Protein AF-A0A3M9YQU5-F1 (afdb_monomer)

Radius of gyration: 15.09 Å; Cα contacts (8 Å, |Δi|>4): 179; chains: 1; bounding box: 39×17×42 Å

Foldseek 3Di:
DKWKKKFKAQWFDFPPWTDGQQQKWKDFDDDVDPDDPWDTTGDRRGMDTTDDDDPPDDDDTDIDMDGNPPDDTDDGDGDMDIDIDIDDD

pLDDT: mean 91.79, std 8.01, range [58.72, 98.06]

Mean predicted aligned error: 4.1 Å

Sequence (89 aa):
MATLTVTSPANLTSGGDSIPFSQISWVMSGNGDTVFQFPDGTFVGGTQTLATFPANTWKEQCMTFSYANSVVPAAGTYTGRATYTLSLP

Secondary structure (DSSP, 8-state):
-EEEEEE--SEEEETTEEEEGGGEEEE---TT-----S--EE--SSEEEEEEE-TT-------EEEE---S-PPSS--B---EEEEE--

Structure (mmCIF, N/CA/C/O backbone):
data_AF-A0A3M9YQU5-F1
#
_entry.id   AF-A0A3M9YQU5-F1
#
loop_
_atom_site.group_PDB
_atom_site.id
_atom_site.type_symbol
_atom_site.label_atom_id
_atom_site.label_alt_id
_atom_site.label_comp_id
_atom_site.label_asym_id
_atom_site.label_entity_id
_atom_site.label_seq_id
_atom_site.pdbx_PDB_ins_code
_atom_site.Cartn_x
_atom_site.Cartn_y
_atom_site.Cartn_z
_atom_site.occupancy
_atom_site.B_iso_or_equiv
_atom_site.auth_seq_id
_atom_site.auth_comp_id
_atom_site.auth_asym_id
_atom_site.auth_atom_id
_atom_site.pdbx_PDB_model_num
ATOM 1 N N . MET A 1 1 ? 19.093 1.137 -10.845 1.00 90.38 1 MET A N 1
ATOM 2 C CA . MET A 1 1 ? 17.716 0.593 -10.802 1.00 90.38 1 MET A CA 1
ATOM 3 C C . MET A 1 1 ? 16.971 1.389 -9.755 1.00 90.38 1 MET A C 1
ATOM 5 O O . MET A 1 1 ? 17.552 1.580 -8.700 1.00 90.38 1 MET A O 1
ATOM 9 N N . ALA A 1 2 ? 15.767 1.880 -10.035 1.00 95.06 2 ALA A N 1
ATOM 10 C CA . ALA A 1 2 ? 14.951 2.534 -9.012 1.00 95.06 2 ALA A CA 1
ATOM 11 C C . ALA A 1 2 ? 14.009 1.516 -8.352 1.00 95.06 2 ALA A C 1
ATOM 13 O O . ALA A 1 2 ? 13.622 0.532 -8.990 1.00 95.06 2 ALA A O 1
ATOM 14 N N . THR A 1 3 ? 13.628 1.762 -7.102 1.00 96.12 3 THR A N 1
ATOM 15 C CA . THR A 1 3 ? 12.704 0.911 -6.343 1.00 96.12 3 THR A CA 1
ATOM 16 C C . THR A 1 3 ? 11.504 1.735 -5.906 1.00 96.12 3 THR A C 1
ATOM 18 O O . THR A 1 3 ? 11.669 2.788 -5.294 1.00 96.12 3 THR A O 1
ATOM 21 N N . LEU A 1 4 ? 10.300 1.255 -6.223 1.00 96.00 4 LEU A N 1
ATOM 22 C CA . LEU A 1 4 ? 9.051 1.813 -5.721 1.00 96.00 4 LEU A CA 1
ATOM 23 C C . LEU A 1 4 ? 8.640 1.055 -4.464 1.00 96.00 4 LEU A C 1
ATOM 25 O O . LEU A 1 4 ? 8.381 -0.152 -4.511 1.00 96.00 4 LEU A O 1
ATOM 29 N N . THR A 1 5 ? 8.540 1.775 -3.357 1.00 97.00 5 THR A N 1
ATOM 30 C CA . THR A 1 5 ? 7.986 1.273 -2.103 1.00 97.00 5 THR A CA 1
ATOM 31 C C . THR A 1 5 ? 6.692 1.995 -1.769 1.00 97.00 5 THR A C 1
ATOM 33 O O . THR A 1 5 ? 6.446 3.114 -2.224 1.00 97.00 5 THR A O 1
ATOM 36 N N . VAL A 1 6 ? 5.859 1.347 -0.963 1.00 97.44 6 VAL A N 1
ATOM 37 C CA . VAL A 1 6 ? 4.722 1.980 -0.308 1.00 97.44 6 VAL A CA 1
ATOM 38 C C . VAL A 1 6 ? 4.822 1.773 1.193 1.00 97.44 6 VAL A C 1
ATOM 40 O O . VAL A 1 6 ? 5.050 0.658 1.660 1.00 97.44 6 VAL A O 1
ATOM 43 N N . THR A 1 7 ? 4.664 2.855 1.947 1.00 98.06 7 THR A N 1
ATOM 44 C CA . THR A 1 7 ? 4.633 2.844 3.409 1.00 98.06 7 THR A CA 1
ATOM 45 C C . THR A 1 7 ? 3.238 3.209 3.885 1.00 98.06 7 THR A C 1
ATOM 47 O O . THR A 1 7 ? 2.706 4.255 3.514 1.00 98.06 7 THR A O 1
ATOM 50 N N . SER A 1 8 ? 2.65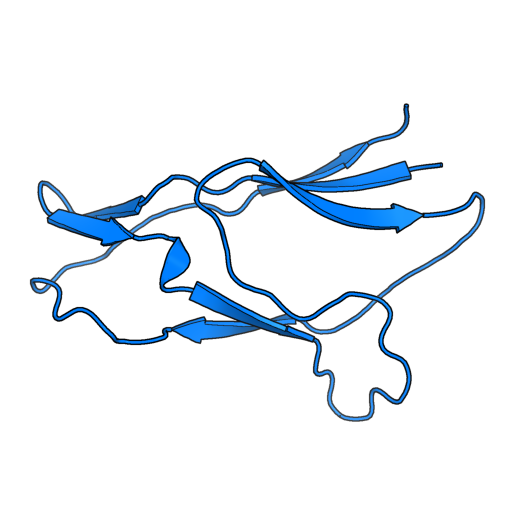0 2.350 4.712 1.00 97.81 8 SER A N 1
ATOM 51 C CA . SER A 1 8 ? 1.342 2.549 5.346 1.00 97.81 8 SER A CA 1
ATOM 52 C C . SER A 1 8 ? 1.463 2.442 6.871 1.00 97.81 8 SER A C 1
ATOM 54 O O . SER A 1 8 ? 2.366 1.758 7.360 1.00 97.81 8 SER A O 1
ATOM 56 N N . PRO A 1 9 ? 0.597 3.111 7.652 1.00 97.81 9 PRO A N 1
ATOM 57 C CA . PRO A 1 9 ? 0.509 2.864 9.087 1.00 97.81 9 PRO A CA 1
ATOM 58 C C . PRO A 1 9 ? -0.053 1.461 9.352 1.00 97.81 9 PRO A 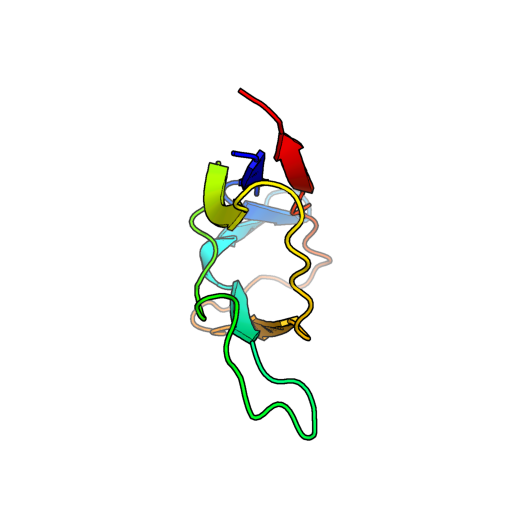C 1
ATOM 60 O O . PRO A 1 9 ? -0.728 0.888 8.502 1.00 97.81 9 PRO A O 1
ATOM 63 N N . ALA A 1 10 ? 0.162 0.930 10.558 1.00 97.00 10 ALA A N 1
ATOM 64 C CA . ALA A 1 10 ? -0.410 -0.361 10.956 1.00 97.00 10 ALA A CA 1
ATOM 65 C C . ALA A 1 10 ? -1.949 -0.364 10.911 1.00 97.00 10 ALA A C 1
ATOM 67 O O . ALA A 1 10 ? -2.567 -1.362 10.541 1.00 97.00 10 ALA A O 1
ATOM 68 N N . ASN A 1 11 ? -2.566 0.771 11.252 1.00 96.94 11 ASN A N 1
ATOM 69 C CA . ASN A 1 11 ? -4.012 0.91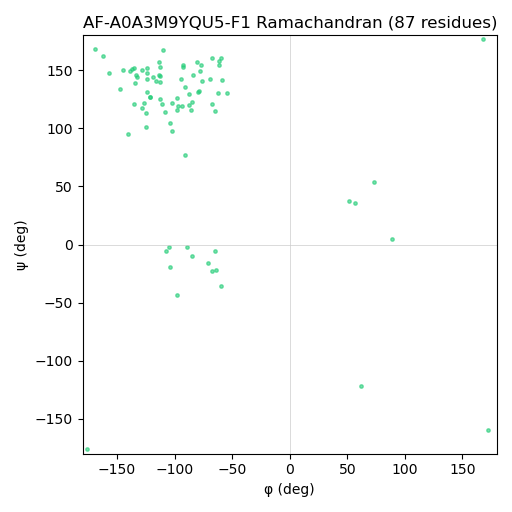9 11.342 1.00 96.94 11 ASN A CA 1
ATOM 70 C C . ASN A 1 11 ? -4.478 2.240 10.722 1.00 96.94 11 ASN A C 1
ATOM 72 O O . ASN A 1 11 ? -3.767 3.245 10.773 1.00 96.94 11 ASN A O 1
ATOM 76 N N . LEU A 1 12 ? -5.703 2.241 10.202 1.00 96.38 12 LEU A N 1
ATOM 77 C CA . LEU A 1 12 ? -6.520 3.443 10.094 1.00 96.38 12 LEU A CA 1
ATOM 78 C C . LEU A 1 12 ? -7.082 3.772 11.483 1.00 96.38 12 LEU A C 1
ATOM 80 O O . LEU A 1 12 ? -7.487 2.858 12.204 1.00 96.38 12 LEU A O 1
ATOM 84 N N . THR A 1 13 ? -7.148 5.048 11.856 1.00 97.25 13 THR A N 1
ATOM 85 C CA . THR A 1 13 ? -7.578 5.465 13.202 1.00 97.25 13 THR A CA 1
ATOM 86 C C . THR A 1 13 ? -8.747 6.444 13.169 1.00 97.25 13 THR A C 1
ATOM 88 O O . THR A 1 13 ? -8.824 7.311 12.295 1.00 97.25 13 THR A O 1
ATOM 91 N N . SER A 1 14 ? -9.656 6.300 14.136 1.00 97.31 14 SER A N 1
ATOM 92 C CA . SER A 1 14 ? -10.790 7.194 14.390 1.00 97.31 14 SER A CA 1
ATOM 93 C C . SER A 1 14 ? -10.952 7.361 15.903 1.00 97.31 14 SER A C 1
ATOM 95 O O . SER A 1 14 ? -11.568 6.530 16.563 1.00 97.31 14 SER A O 1
ATOM 97 N N . GLY A 1 15 ? -10.372 8.415 16.486 1.00 94.56 15 GLY A N 1
ATOM 98 C CA . GLY A 1 15 ? -10.352 8.570 17.945 1.00 94.56 15 GLY A CA 1
ATOM 99 C C . GLY A 1 15 ? -9.595 7.420 18.623 1.00 94.56 15 GLY A C 1
ATOM 100 O O . GLY A 1 15 ? -8.418 7.213 18.334 1.00 94.56 15 GLY A O 1
ATOM 101 N N . GLY A 1 16 ? -10.262 6.692 19.525 1.00 94.69 16 GLY A N 1
ATOM 102 C CA . GLY A 1 16 ? -9.710 5.501 20.186 1.00 94.69 16 GLY A CA 1
ATOM 103 C C . GLY A 1 16 ? -9.870 4.199 19.391 1.00 94.69 16 GLY A C 1
ATOM 104 O O . GLY A 1 16 ? -9.272 3.191 19.762 1.00 94.69 16 GLY A O 1
ATOM 105 N N . ASP A 1 17 ? -10.646 4.217 18.306 1.00 96.31 17 ASP A N 1
ATOM 106 C CA . ASP A 1 17 ? -10.945 3.041 17.494 1.00 96.31 17 ASP A CA 1
ATOM 107 C C . ASP A 1 17 ? -9.962 2.891 16.327 1.00 96.31 17 ASP A C 1
ATOM 109 O O . ASP A 1 17 ? -9.382 3.863 15.822 1.00 96.31 17 ASP A O 1
ATOM 113 N N . SER A 1 18 ? -9.787 1.652 15.862 1.00 95.94 18 SER A N 1
ATOM 114 C CA . SER A 1 18 ? -8.862 1.345 14.772 1.00 95.94 18 SER A CA 1
ATOM 115 C C . SER A 1 18 ? -9.356 0.233 13.850 1.00 95.94 18 SER A C 1
ATOM 117 O O . SER A 1 18 ? -10.072 -0.676 14.266 1.00 95.94 18 SER A O 1
ATOM 119 N N . ILE A 1 19 ? -8.947 0.316 12.584 1.00 96.06 19 ILE A N 1
ATOM 120 C CA . ILE A 1 19 ? -9.119 -0.731 11.574 1.00 96.06 19 ILE A CA 1
ATOM 121 C C . ILE A 1 19 ? -7.721 -1.094 11.070 1.00 96.06 19 ILE A C 1
ATOM 123 O O . ILE A 1 19 ? -7.004 -0.187 10.637 1.00 96.06 19 ILE A O 1
ATOM 127 N N . PRO A 1 20 ? -7.314 -2.376 11.071 1.00 95.75 20 PRO A N 1
ATOM 128 C CA . PRO A 1 20 ? -6.039 -2.776 10.487 1.00 95.75 20 PRO A CA 1
ATOM 129 C C . PRO A 1 20 ? -5.927 -2.296 9.039 1.00 95.75 20 PRO A C 1
ATOM 131 O O . PRO A 1 20 ? -6.830 -2.530 8.235 1.00 95.75 20 PRO A O 1
ATOM 134 N N . PHE A 1 21 ? -4.818 -1.644 8.677 1.00 96.56 21 PHE A N 1
ATOM 135 C CA . PHE A 1 21 ? -4.630 -1.142 7.308 1.00 96.56 21 PHE A CA 1
ATOM 136 C C . PHE A 1 21 ? -4.575 -2.300 6.292 1.00 96.56 21 PHE A C 1
ATOM 138 O O . PHE A 1 21 ? -4.918 -2.129 5.125 1.00 96.56 21 PHE A O 1
ATOM 145 N N . SER A 1 22 ? -4.256 -3.511 6.765 1.00 95.62 22 SER A N 1
ATOM 146 C CA . SER A 1 22 ? -4.342 -4.772 6.019 1.00 95.62 22 SER A CA 1
ATOM 147 C C . SER A 1 22 ? -5.755 -5.197 5.609 1.00 95.62 22 SER A C 1
ATOM 149 O O . SER A 1 22 ? -5.903 -6.161 4.864 1.00 95.62 22 SER A O 1
ATOM 151 N N . GLN A 1 23 ? -6.800 -4.479 6.033 1.00 96.06 23 GLN A N 1
ATOM 152 C CA . GLN A 1 23 ? -8.139 -4.623 5.459 1.00 96.06 23 GLN A CA 1
ATOM 153 C C . GLN A 1 23 ? -8.231 -4.057 4.037 1.00 96.06 23 GLN A C 1
ATOM 155 O O . GLN A 1 23 ? -9.207 -4.356 3.358 1.00 96.06 23 GLN A O 1
ATOM 160 N N . ILE A 1 24 ? -7.270 -3.243 3.589 1.00 96.75 24 ILE A N 1
ATOM 161 C CA . ILE A 1 24 ? -7.256 -2.677 2.238 1.00 96.75 24 ILE A CA 1
ATOM 162 C C . ILE A 1 24 ? -6.357 -3.536 1.343 1.00 96.75 24 ILE A C 1
ATOM 164 O O . ILE A 1 24 ? -5.149 -3.656 1.569 1.00 96.75 24 ILE A O 1
ATOM 168 N N . SER A 1 25 ? -6.952 -4.094 0.296 1.00 95.94 25 SER A N 1
ATOM 169 C CA . SER A 1 25 ? -6.259 -4.734 -0.819 1.00 95.94 25 SER A CA 1
ATOM 170 C C . SER A 1 25 ? -6.393 -3.903 -2.088 1.00 95.94 25 SER A C 1
ATOM 172 O O . SER A 1 25 ? -7.190 -2.963 -2.158 1.00 95.94 25 SER A O 1
ATOM 174 N N . TRP A 1 26 ? -5.597 -4.239 -3.094 1.00 94.25 26 TRP A N 1
ATOM 175 C CA . TRP A 1 26 ? -5.728 -3.695 -4.429 1.00 94.25 26 TRP A CA 1
ATOM 176 C C . TRP A 1 26 ? -5.622 -4.776 -5.490 1.00 94.25 26 TRP A C 1
ATOM 178 O O .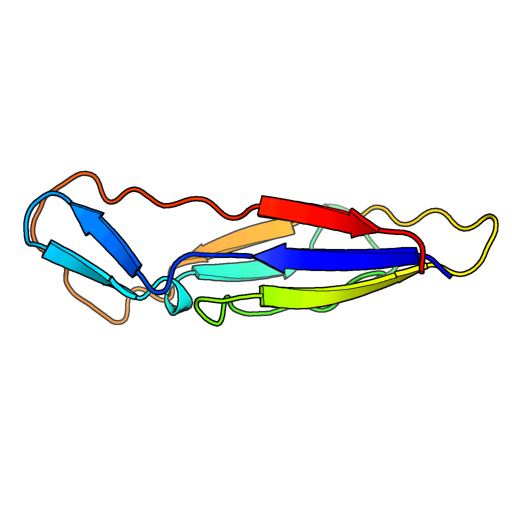 TRP A 1 26 ? -4.910 -5.771 -5.336 1.00 94.25 26 TRP A O 1
ATOM 188 N N . VAL A 1 27 ? -6.287 -4.502 -6.602 1.00 92.00 27 VAL A N 1
ATOM 189 C CA . VAL A 1 27 ? -6.051 -5.171 -7.874 1.00 92.00 27 VAL A CA 1
ATOM 190 C C . VAL A 1 27 ? -5.546 -4.150 -8.877 1.00 92.00 27 VAL A C 1
ATOM 192 O O . VAL A 1 27 ? -5.990 -2.996 -8.906 1.00 92.00 27 VAL A O 1
ATOM 195 N N . MET A 1 28 ? -4.592 -4.565 -9.690 1.00 89.38 28 MET A N 1
ATOM 196 C CA . MET A 1 28 ? -4.005 -3.747 -10.727 1.00 89.38 28 MET A CA 1
ATOM 197 C C . MET A 1 28 ? -4.796 -3.957 -12.024 1.00 89.38 28 MET A C 1
ATOM 199 O O . MET A 1 28 ? -4.389 -4.693 -12.915 1.00 89.38 28 MET A O 1
ATOM 203 N N . SER A 1 29 ? -5.977 -3.347 -12.119 1.00 75.88 29 SER A N 1
ATOM 204 C CA . SER A 1 29 ? -6.874 -3.491 -13.271 1.00 75.88 29 SER A CA 1
ATOM 205 C C . SER A 1 29 ? -7.243 -2.131 -13.862 1.00 75.88 29 SER A C 1
ATOM 207 O O . SER A 1 29 ? -8.123 -1.440 -13.342 1.00 75.88 29 SER A O 1
ATOM 209 N N . GLY A 1 30 ? -6.598 -1.747 -14.962 1.00 66.38 30 GLY A N 1
ATOM 210 C CA . GLY A 1 30 ? -7.100 -0.715 -15.867 1.00 66.38 30 GLY A CA 1
ATOM 211 C C . GLY A 1 30 ? -8.093 -1.302 -16.870 1.00 66.38 30 GLY A C 1
ATOM 212 O O . GLY A 1 30 ? -7.964 -2.449 -17.300 1.00 66.38 30 GLY A O 1
ATOM 213 N N . ASN A 1 31 ? -9.109 -0.532 -17.263 1.00 58.72 31 ASN A N 1
ATOM 214 C CA . ASN A 1 31 ? -10.004 -0.958 -18.339 1.00 58.72 31 ASN A CA 1
ATOM 215 C C . ASN A 1 31 ? -9.212 -1.039 -19.658 1.00 58.72 31 ASN A C 1
ATOM 217 O O . ASN A 1 31 ? -8.747 -0.015 -20.152 1.00 58.72 31 ASN A O 1
ATOM 221 N N . GLY A 1 32 ? -9.065 -2.244 -20.217 1.00 64.62 32 GLY A N 1
ATOM 222 C CA . GLY A 1 32 ? -8.263 -2.487 -21.422 1.00 64.62 32 GLY A CA 1
ATOM 223 C C . GLY A 1 32 ? -6.782 -2.801 -21.170 1.00 64.62 32 GLY A C 1
ATOM 224 O O . GLY A 1 32 ? -6.043 -2.964 -22.142 1.00 64.62 32 GLY A O 1
ATOM 225 N N . ASP A 1 33 ? -6.347 -2.933 -19.909 1.00 68.81 33 ASP A N 1
ATOM 226 C CA . ASP A 1 33 ? -4.984 -3.378 -19.603 1.00 68.81 33 ASP A CA 1
ATOM 227 C C . ASP A 1 33 ? -4.791 -4.844 -20.008 1.00 68.81 33 ASP A C 1
ATOM 229 O O . ASP A 1 33 ? -5.470 -5.751 -19.530 1.00 68.81 33 ASP A O 1
ATOM 233 N N . THR A 1 34 ? -3.825 -5.079 -20.894 1.00 70.12 34 THR A N 1
ATOM 234 C CA . THR A 1 34 ? -3.411 -6.424 -21.337 1.00 70.12 34 THR A CA 1
ATOM 235 C C . THR A 1 34 ? -2.05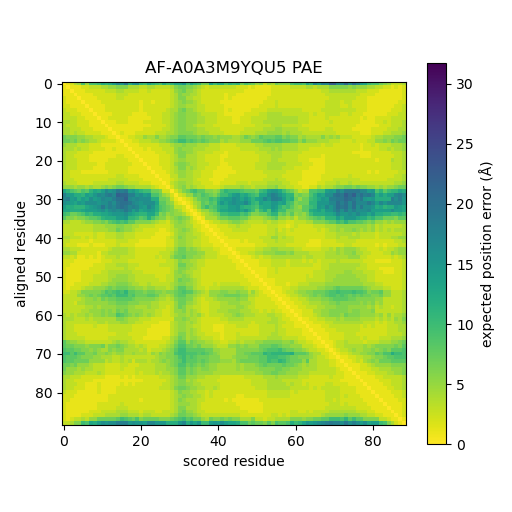2 -6.832 -20.769 1.00 70.12 34 THR A C 1
ATOM 237 O O . THR A 1 34 ? -1.620 -7.970 -20.947 1.00 70.12 34 THR A O 1
ATOM 240 N N . VAL A 1 35 ? -1.376 -5.915 -20.067 1.00 72.50 35 VAL A N 1
ATOM 241 C CA . VAL A 1 35 ? -0.039 -6.109 -19.505 1.00 72.50 35 VAL A CA 1
ATOM 242 C C . VAL A 1 35 ? -0.051 -5.731 -18.029 1.00 72.50 35 VAL A C 1
ATOM 244 O O . VAL A 1 35 ? -0.253 -4.574 -17.681 1.00 72.50 35 VAL A O 1
ATOM 247 N N . PHE A 1 36 ? 0.225 -6.705 -17.162 1.00 78.94 36 PHE A N 1
ATOM 248 C CA . PHE A 1 36 ? 0.427 -6.472 -15.733 1.00 78.94 36 PHE A CA 1
ATOM 249 C C . PHE A 1 36 ? 1.883 -6.086 -15.464 1.00 78.94 36 PHE A C 1
ATOM 251 O O . PHE A 1 36 ? 2.803 -6.874 -15.686 1.00 78.94 36 PHE A O 1
ATOM 258 N N . GLN A 1 37 ? 2.094 -4.864 -14.988 1.00 86.81 37 GLN A N 1
ATOM 259 C CA . GLN A 1 37 ? 3.413 -4.297 -14.694 1.00 86.81 37 GLN A CA 1
ATOM 260 C C . GLN A 1 37 ? 3.725 -4.258 -13.191 1.00 86.81 37 GLN A C 1
ATOM 262 O O . GLN A 1 37 ? 4.902 -4.186 -12.807 1.00 86.81 37 GLN A O 1
ATOM 267 N N . PHE A 1 38 ? 2.684 -4.348 -12.361 1.00 90.44 38 PHE A N 1
ATOM 268 C CA . PHE A 1 38 ? 2.727 -4.451 -10.908 1.00 90.44 38 PHE A CA 1
ATOM 269 C C . PHE A 1 38 ? 1.880 -5.638 -10.427 1.00 90.44 38 PHE A C 1
ATOM 271 O O . PHE A 1 38 ? 0.891 -5.986 -11.076 1.00 90.44 38 PHE A O 1
ATOM 278 N N . PRO A 1 39 ? 2.242 -6.260 -9.294 1.00 90.75 39 PRO A N 1
ATOM 279 C CA . PRO A 1 39 ? 1.432 -7.312 -8.699 1.00 90.75 39 PRO A CA 1
ATOM 280 C C . PRO A 1 39 ? 0.225 -6.743 -7.938 1.00 90.75 39 PRO A C 1
ATOM 282 O O . PRO A 1 39 ? 0.295 -5.673 -7.319 1.00 90.75 39 PRO A O 1
ATOM 285 N N . ASP A 1 40 ? -0.859 -7.515 -7.921 1.00 93.00 40 ASP A N 1
ATOM 286 C CA . ASP A 1 40 ? -1.948 -7.351 -6.956 1.00 93.00 40 ASP A CA 1
ATOM 287 C C . ASP A 1 40 ? -1.430 -7.561 -5.530 1.00 93.00 40 ASP A C 1
ATOM 289 O O . ASP A 1 40 ? -0.404 -8.218 -5.310 1.00 93.00 40 ASP A O 1
ATOM 293 N N . GLY A 1 41 ? -2.130 -7.019 -4.537 1.00 94.25 41 GLY A N 1
ATOM 294 C CA . GLY A 1 41 ? -1.656 -7.162 -3.170 1.00 94.25 41 GLY A CA 1
ATOM 295 C C . GLY A 1 41 ? -2.554 -6.590 -2.092 1.00 94.25 41 GLY A C 1
ATOM 296 O O . GLY A 1 41 ? -3.653 -6.098 -2.330 1.00 94.25 41 GLY A O 1
ATOM 297 N N . THR A 1 42 ? -2.034 -6.677 -0.874 1.00 96.69 42 THR A N 1
ATOM 298 C CA . THR A 1 42 ? -2.659 -6.179 0.348 1.00 96.69 42 THR A CA 1
ATOM 299 C C . THR A 1 42 ? -1.623 -5.388 1.129 1.00 96.69 42 THR A C 1
ATOM 301 O O . THR A 1 42 ? -0.431 -5.724 1.127 1.00 96.69 42 THR A O 1
ATOM 304 N N . PHE A 1 43 ? -2.058 -4.318 1.789 1.00 97.12 43 PHE A N 1
ATOM 305 C CA . PHE A 1 43 ? -1.160 -3.543 2.634 1.00 97.12 43 PHE A CA 1
ATOM 306 C C . PHE A 1 43 ? -0.763 -4.329 3.885 1.00 97.12 43 PHE A C 1
ATOM 308 O O . PHE A 1 43 ? -1.584 -5.020 4.483 1.00 97.12 43 PHE A O 1
ATOM 315 N N . VAL A 1 44 ? 0.492 -4.201 4.315 1.00 95.31 44 VAL A N 1
ATOM 316 C CA . VAL A 1 44 ? 1.015 -4.950 5.475 1.00 95.31 44 VAL A CA 1
ATOM 317 C C . VAL A 1 44 ? 1.182 -4.108 6.742 1.00 95.31 44 VAL A C 1
ATOM 319 O O . VAL A 1 44 ? 1.574 -4.645 7.773 1.00 95.31 44 VAL A O 1
ATOM 322 N N . GLY A 1 45 ? 0.888 -2.803 6.696 1.00 92.50 45 GLY A N 1
ATOM 323 C CA . GLY A 1 45 ? 1.060 -1.919 7.853 1.00 92.50 45 GLY A CA 1
ATOM 324 C C . GLY A 1 45 ? 2.527 -1.609 8.154 1.00 92.50 45 GLY A C 1
ATOM 325 O O . GLY A 1 45 ? 3.017 -1.829 9.259 1.00 92.50 45 GLY A O 1
ATOM 326 N N . GLY A 1 46 ? 3.236 -1.124 7.141 1.00 96.00 46 GLY A N 1
ATOM 327 C CA . GLY A 1 46 ? 4.655 -0.793 7.167 1.00 96.00 46 GLY A CA 1
ATOM 328 C C . GLY A 1 46 ? 5.134 -0.453 5.759 1.00 96.00 46 GLY A C 1
ATOM 329 O O . GLY A 1 46 ? 4.319 -0.134 4.889 1.00 96.00 46 GLY A O 1
ATOM 330 N N . THR A 1 47 ? 6.444 -0.529 5.524 1.00 97.19 47 THR A N 1
ATOM 331 C CA . THR A 1 47 ? 7.030 -0.367 4.185 1.00 97.19 47 THR A CA 1
ATOM 332 C C . THR A 1 47 ? 7.063 -1.701 3.447 1.00 97.19 47 THR A C 1
ATOM 334 O O . THR A 1 47 ? 7.599 -2.677 3.964 1.00 97.19 47 THR A O 1
ATOM 337 N N . GLN A 1 48 ? 6.556 -1.727 2.216 1.00 96.50 48 GLN A N 1
ATOM 338 C CA . GLN A 1 48 ? 6.652 -2.870 1.308 1.00 96.50 48 GLN A CA 1
ATOM 339 C C . GLN A 1 48 ? 7.077 -2.424 -0.094 1.00 96.50 48 GLN A C 1
ATOM 341 O O . GLN A 1 48 ? 6.726 -1.336 -0.552 1.00 96.50 48 GLN A O 1
ATOM 346 N N . THR A 1 49 ? 7.845 -3.266 -0.782 1.00 95.88 49 THR A N 1
ATOM 347 C CA . THR A 1 49 ? 8.259 -3.023 -2.170 1.00 95.88 49 THR A CA 1
ATOM 348 C C . THR A 1 49 ? 7.127 -3.391 -3.121 1.00 95.88 49 THR A C 1
ATOM 350 O O . THR A 1 49 ? 6.575 -4.483 -3.020 1.00 95.88 49 THR A O 1
ATOM 353 N N . LEU A 1 50 ? 6.809 -2.501 -4.061 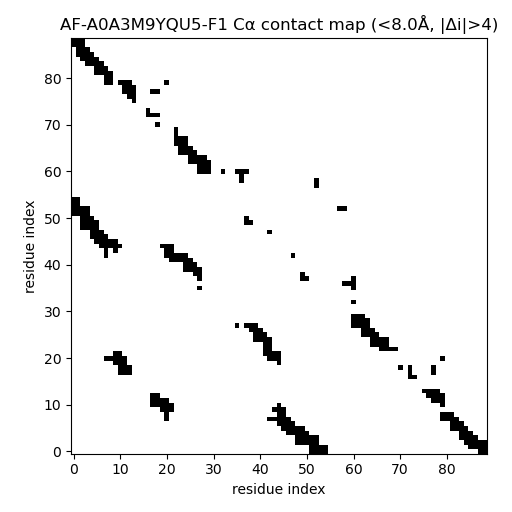1.00 93.94 50 LEU A N 1
ATOM 354 C CA . LEU A 1 50 ? 5.812 -2.746 -5.107 1.00 93.94 50 LEU A CA 1
ATOM 355 C C . LEU A 1 50 ? 6.450 -3.187 -6.421 1.00 93.94 50 LEU A C 1
ATOM 357 O O . LEU A 1 50 ? 5.954 -4.102 -7.071 1.00 93.94 50 LEU A O 1
ATOM 361 N N . ALA A 1 51 ? 7.543 -2.538 -6.825 1.00 94.00 51 ALA A N 1
ATOM 362 C CA . ALA A 1 51 ? 8.237 -2.865 -8.065 1.00 94.00 51 ALA A CA 1
ATOM 363 C C . ALA A 1 51 ? 9.658 -2.299 -8.104 1.00 94.00 51 ALA A C 1
ATOM 365 O O . ALA A 1 51 ? 9.999 -1.346 -7.402 1.00 94.00 51 ALA A O 1
ATOM 366 N N . THR A 1 52 ? 10.458 -2.847 -9.013 1.00 94.62 52 THR A N 1
ATOM 367 C CA . THR A 1 52 ? 11.735 -2.277 -9.445 1.00 94.62 52 THR A CA 1
ATOM 368 C C . THR A 1 52 ? 11.658 -1.820 -10.901 1.00 94.62 52 THR A C 1
ATOM 370 O O . THR A 1 52 ? 10.864 -2.329 -11.706 1.00 94.62 52 THR A O 1
ATOM 373 N N . PHE A 1 53 ? 12.487 -0.829 -11.219 1.00 94.31 53 PHE A N 1
ATOM 374 C CA . PHE A 1 53 ? 12.551 -0.157 -12.511 1.00 94.31 53 PHE A CA 1
ATOM 375 C C . PHE A 1 53 ? 13.988 -0.229 -13.044 1.00 94.31 53 PHE A C 1
ATOM 377 O O . PHE A 1 53 ? 14.906 0.370 -12.456 1.00 94.31 53 PHE A O 1
ATOM 384 N N . PRO A 1 54 ? 14.220 -0.965 -14.146 1.00 92.88 54 PRO A N 1
ATOM 385 C CA . PRO A 1 54 ? 15.455 -0.853 -14.911 1.00 92.88 54 PRO A CA 1
ATOM 386 C C . PRO A 1 54 ? 15.658 0.573 -15.446 1.00 92.88 54 PRO A C 1
ATOM 388 O O . PRO A 1 54 ? 14.719 1.368 -15.528 1.00 92.88 54 PRO A O 1
ATOM 391 N N . ALA A 1 55 ? 16.895 0.913 -15.813 1.00 90.50 55 ALA A N 1
ATOM 392 C CA . ALA A 1 55 ? 17.184 2.221 -16.399 1.00 90.50 55 ALA A CA 1
ATOM 393 C C . ALA A 1 55 ? 16.370 2.435 -17.689 1.00 90.50 55 ALA A C 1
ATOM 395 O O . ALA A 1 55 ? 16.215 1.503 -18.475 1.00 90.50 55 ALA A O 1
ATOM 396 N N . ASN A 1 56 ? 15.882 3.662 -17.900 1.00 88.75 56 ASN A N 1
ATOM 397 C CA . ASN A 1 56 ? 15.098 4.060 -19.077 1.00 88.75 56 ASN A CA 1
ATOM 398 C C . ASN A 1 56 ? 13.830 3.217 -19.315 1.00 88.75 56 ASN A C 1
ATOM 400 O O . ASN A 1 56 ? 13.465 2.957 -20.459 1.00 88.75 56 ASN A O 1
ATOM 404 N N . THR A 1 57 ? 13.156 2.788 -18.244 1.00 90.50 57 THR A N 1
ATOM 405 C CA . THR A 1 57 ? 11.870 2.080 -18.335 1.00 90.50 57 THR A CA 1
ATOM 406 C C . THR A 1 57 ? 10.732 2.900 -17.740 1.00 90.50 57 THR A C 1
ATOM 408 O O . THR A 1 57 ? 10.919 3.622 -16.761 1.00 90.50 57 THR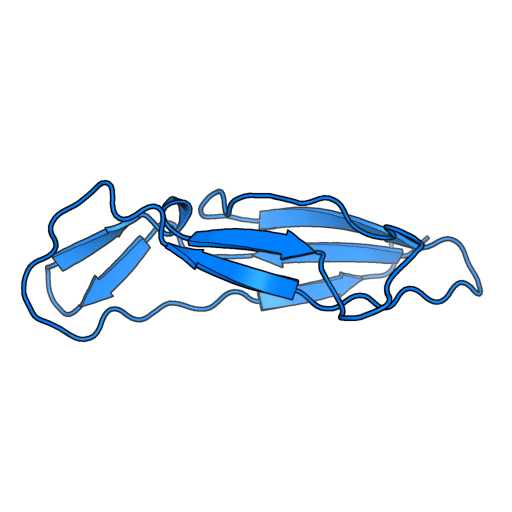 A O 1
ATOM 411 N N . TRP A 1 58 ? 9.548 2.766 -18.336 1.00 88.19 58 TRP A N 1
ATOM 412 C CA . TRP A 1 58 ? 8.289 3.320 -17.845 1.00 88.19 58 TRP A CA 1
ATOM 413 C C . TRP A 1 58 ? 7.363 2.179 -17.430 1.00 88.19 58 TRP A C 1
ATOM 415 O O . TRP A 1 58 ? 7.309 1.154 -18.115 1.00 88.19 58 TRP A O 1
ATOM 425 N N . LYS A 1 59 ? 6.644 2.362 -16.319 1.00 89.06 59 LYS A N 1
ATOM 426 C CA . LYS A 1 59 ? 5.531 1.500 -15.921 1.00 89.06 59 LYS A CA 1
ATOM 427 C C . LYS A 1 59 ? 4.356 2.359 -15.471 1.00 89.06 59 LYS A C 1
ATOM 429 O O . LYS A 1 59 ? 4.558 3.325 -14.740 1.00 89.06 59 LYS A O 1
ATOM 434 N N . GLU A 1 60 ? 3.157 1.969 -15.858 1.00 88.00 60 GLU A N 1
ATOM 435 C CA . GLU A 1 60 ? 1.887 2.601 -15.545 1.00 88.00 60 GLU A CA 1
ATOM 436 C C . GLU A 1 60 ? 0.813 1.521 -15.449 1.00 88.00 60 GLU A C 1
ATOM 438 O O . GLU A 1 60 ? 0.747 0.625 -16.286 1.00 88.00 60 GLU A O 1
ATOM 443 N N . GLN A 1 61 ? -0.009 1.594 -14.404 1.00 88.06 61 GLN A N 1
ATOM 444 C CA . GLN A 1 61 ? -1.141 0.694 -14.223 1.00 88.06 61 GLN A CA 1
ATOM 445 C C . GLN A 1 61 ? -2.177 1.351 -13.311 1.00 88.06 61 GLN A C 1
ATOM 447 O O . GLN A 1 61 ? -1.820 2.100 -12.395 1.00 88.06 61 GLN A O 1
ATOM 452 N N . CYS A 1 62 ? -3.461 1.068 -13.536 1.00 88.94 62 CYS A N 1
ATOM 453 C CA . CYS A 1 62 ? -4.513 1.519 -12.629 1.00 88.94 62 CYS A CA 1
ATOM 454 C C . CYS A 1 62 ? -4.582 0.618 -11.393 1.00 88.94 62 CYS A C 1
ATOM 456 O O . CYS A 1 62 ? -4.652 -0.604 -11.507 1.00 88.94 62 CYS A O 1
ATOM 458 N N . MET A 1 63 ? -4.626 1.234 -10.213 1.00 90.88 63 MET A N 1
ATOM 459 C CA . MET A 1 63 ? -4.724 0.541 -8.930 1.00 90.88 63 MET A CA 1
ATOM 460 C C . MET A 1 63 ? -6.125 0.747 -8.353 1.00 90.88 63 MET A C 1
ATOM 462 O O . MET A 1 63 ? -6.507 1.869 -8.021 1.00 90.88 63 MET A O 1
ATOM 466 N N . THR A 1 64 ? -6.896 -0.333 -8.245 1.00 91.94 64 THR A N 1
ATOM 467 C CA . THR A 1 64 ? -8.243 -0.310 -7.664 1.00 91.94 64 THR A CA 1
ATOM 468 C C . THR A 1 64 ? -8.185 -0.859 -6.252 1.00 91.94 64 THR A C 1
ATOM 470 O O . THR A 1 64 ? -7.772 -1.998 -6.062 1.00 91.94 64 THR A O 1
ATOM 473 N N . PHE A 1 65 ? -8.611 -0.066 -5.270 1.00 93.94 65 PHE A N 1
ATOM 474 C CA . PHE A 1 65 ? -8.600 -0.450 -3.859 1.00 93.94 65 PHE A CA 1
ATOM 475 C C . PHE A 1 65 ? -9.945 -1.028 -3.417 1.00 93.94 65 PHE A C 1
ATOM 477 O O . PHE A 1 65 ? -11.002 -0.521 -3.791 1.00 93.94 65 PHE A O 1
ATOM 484 N N . SER A 1 66 ? -9.902 -2.043 -2.558 1.00 95.06 66 SER A N 1
ATOM 485 C CA . SER A 1 66 ? -11.083 -2.649 -1.943 1.00 95.06 66 SER A CA 1
ATOM 486 C C . SER A 1 66 ? -10.846 -2.965 -0.473 1.00 95.06 66 SER A C 1
ATOM 488 O O . SER A 1 66 ? -9.732 -3.302 -0.075 1.00 95.06 66 SER A O 1
ATOM 490 N N . TYR A 1 67 ? -11.910 -2.906 0.325 1.00 95.12 67 TYR A N 1
ATOM 491 C CA . TYR A 1 67 ? -11.886 -3.376 1.706 1.00 95.12 67 TYR A CA 1
ATOM 492 C C . TYR A 1 67 ? -12.302 -4.848 1.790 1.00 95.12 67 TYR A C 1
ATOM 494 O O . TYR A 1 67 ? -13.316 -5.239 1.216 1.00 95.12 67 TYR A O 1
ATOM 502 N N . ALA A 1 68 ? -11.568 -5.642 2.570 1.00 93.06 68 ALA A N 1
ATOM 503 C CA . ALA A 1 68 ? -11.919 -7.025 2.890 1.00 93.06 68 ALA A CA 1
ATOM 504 C C . ALA A 1 68 ? -13.180 -7.130 3.768 1.00 93.06 68 ALA A C 1
ATOM 506 O O . ALA A 1 68 ? -13.837 -8.166 3.764 1.00 93.06 68 ALA A O 1
ATOM 507 N N . ASN A 1 69 ? -13.522 -6.067 4.513 1.00 89.12 69 ASN A N 1
ATOM 508 C CA . ASN A 1 69 ? -14.710 -5.984 5.374 1.00 89.12 69 ASN A CA 1
ATOM 509 C C . ASN A 1 69 ? -14.856 -7.173 6.343 1.00 89.12 69 ASN A C 1
ATOM 511 O O . ASN A 1 69 ? -15.958 -7.645 6.610 1.00 89.12 69 ASN A O 1
ATOM 515 N N . SER A 1 70 ? -13.734 -7.657 6.881 1.00 90.25 70 SER A N 1
ATOM 516 C CA . SER A 1 70 ? -13.713 -8.788 7.827 1.00 90.25 70 SER A CA 1
ATOM 517 C C . SER A 1 70 ? -13.855 -8.367 9.294 1.00 90.25 70 SER A C 1
ATOM 519 O O . SER A 1 70 ? -13.910 -9.212 10.184 1.00 90.25 70 SER A O 1
ATOM 521 N N . VAL A 1 71 ? -13.932 -7.059 9.550 1.00 85.50 71 VA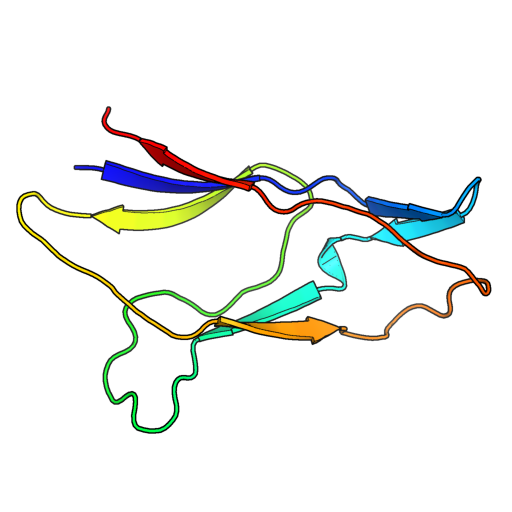L A N 1
ATOM 522 C CA . VAL A 1 71 ? -14.152 -6.452 10.866 1.00 85.50 71 VAL A CA 1
ATOM 523 C C . VAL A 1 71 ? -15.371 -5.538 10.816 1.00 85.50 71 VAL A C 1
ATOM 525 O O . VAL A 1 71 ? -15.638 -4.916 9.789 1.00 85.50 71 VAL A O 1
ATOM 528 N N . VAL A 1 72 ? -16.095 -5.439 11.932 1.00 90.19 72 VAL A N 1
ATOM 529 C CA . VAL A 1 72 ? -17.212 -4.500 12.106 1.00 90.19 72 VAL A CA 1
ATOM 530 C C . VAL A 1 72 ? -16.712 -3.325 12.954 1.00 90.19 72 VAL A C 1
ATOM 532 O O . VAL A 1 72 ? -16.625 -3.466 14.174 1.00 90.19 72 VAL A O 1
ATOM 535 N N . PRO A 1 73 ? -16.316 -2.194 12.344 1.00 91.31 73 PRO A N 1
ATOM 536 C CA . PRO A 1 73 ? -15.820 -1.043 13.087 1.00 91.31 73 PRO A CA 1
ATOM 537 C C . PRO A 1 73 ? -16.959 -0.255 13.741 1.00 91.31 73 PRO A C 1
ATOM 539 O O . PRO A 1 73 ? -18.088 -0.233 13.245 1.00 91.31 73 PRO A O 1
ATOM 542 N N . ALA A 1 74 ? -16.647 0.458 14.823 1.00 94.88 74 ALA A N 1
ATOM 543 C CA . ALA A 1 74 ? -17.533 1.496 15.338 1.00 94.88 74 ALA A CA 1
ATOM 544 C C . ALA A 1 74 ? -17.729 2.600 14.284 1.00 94.88 74 ALA A C 1
ATOM 546 O O . ALA A 1 74 ? -16.866 2.817 13.428 1.00 94.88 74 ALA A O 1
ATOM 547 N N . ALA A 1 75 ? -18.854 3.314 14.343 1.00 95.44 75 ALA A N 1
ATOM 548 C CA . ALA A 1 75 ? -19.117 4.418 13.426 1.00 95.44 75 ALA A CA 1
ATOM 549 C C . ALA A 1 75 ? -18.077 5.538 13.603 1.00 95.44 75 ALA A C 1
ATOM 551 O O . ALA A 1 75 ? -17.828 5.994 14.717 1.00 95.44 75 ALA A O 1
ATOM 552 N N . GLY A 1 76 ? -17.489 6.002 12.501 1.00 95.62 76 GLY A N 1
ATOM 553 C CA . GLY A 1 76 ? -16.474 7.050 12.527 1.00 95.62 76 GLY A CA 1
ATOM 554 C C . GLY A 1 76 ? -15.746 7.205 11.197 1.00 95.62 76 GLY A C 1
ATOM 55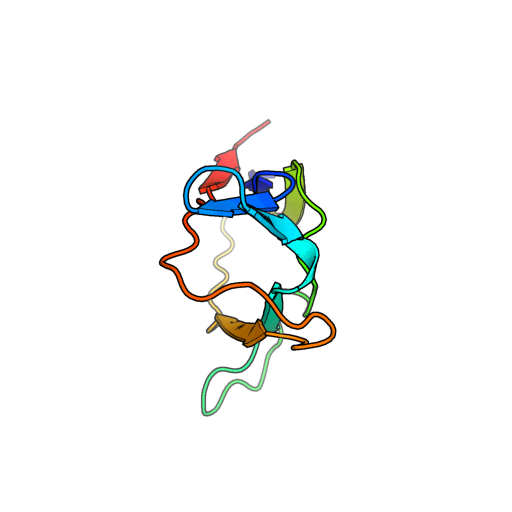5 O O . GLY A 1 76 ? -15.974 6.446 10.253 1.00 95.62 76 GLY A O 1
ATOM 556 N N . THR A 1 77 ? -14.853 8.192 11.137 1.00 97.00 77 THR A N 1
ATOM 557 C CA . THR A 1 77 ? -13.991 8.441 9.976 1.00 97.00 77 THR A CA 1
ATOM 558 C C . THR A 1 77 ? -12.590 7.943 10.288 1.00 97.00 77 THR A C 1
ATOM 560 O O . THR A 1 77 ? -11.842 8.582 11.025 1.00 97.00 77 THR A O 1
ATOM 563 N N . TYR A 1 78 ? -12.231 6.803 9.706 1.00 96.81 78 TYR A N 1
ATOM 564 C CA . TYR A 1 78 ? -10.928 6.181 9.902 1.00 96.81 78 TYR A CA 1
ATOM 565 C C . TYR A 1 78 ? -9.920 6.736 8.900 1.00 96.81 78 TYR A C 1
ATOM 567 O O . TYR A 1 78 ? -10.104 6.615 7.690 1.00 96.81 78 TYR A O 1
ATOM 575 N N . THR A 1 79 ? -8.846 7.342 9.401 1.00 97.38 79 THR A N 1
ATOM 576 C CA . THR A 1 79 ? -7.828 7.993 8.568 1.00 97.38 79 THR A CA 1
ATOM 577 C C . THR A 1 79 ? -6.497 7.257 8.626 1.00 97.38 79 THR A C 1
ATOM 579 O O . THR A 1 79 ? -6.097 6.711 9.650 1.00 97.38 79 THR A O 1
ATOM 582 N N . GLY A 1 80 ? -5.800 7.244 7.498 1.00 96.06 80 GLY A N 1
ATOM 583 C CA . GLY A 1 80 ? -4.437 6.753 7.360 1.00 96.06 80 GLY A CA 1
ATOM 584 C C . GLY A 1 80 ? -3.899 7.142 5.989 1.00 96.06 80 GLY A C 1
ATOM 585 O O . GLY A 1 80 ? -4.648 7.611 5.131 1.00 96.06 80 GLY A O 1
ATOM 586 N N . ARG A 1 81 ? -2.590 6.989 5.781 1.00 97.38 81 ARG A N 1
ATOM 587 C CA . ARG A 1 81 ? -1.926 7.440 4.553 1.00 97.38 81 ARG A CA 1
ATOM 588 C C . ARG A 1 81 ? -0.973 6.377 4.027 1.00 97.38 81 ARG A C 1
ATOM 590 O O . ARG A 1 81 ? -0.009 6.036 4.703 1.00 97.38 81 ARG A O 1
ATOM 597 N N . ALA A 1 82 ? -1.209 5.929 2.797 1.00 97.38 82 ALA A N 1
ATOM 598 C CA . ALA A 1 82 ? -0.214 5.210 2.011 1.00 97.38 82 ALA A CA 1
ATOM 599 C C . ALA A 1 82 ? 0.687 6.230 1.297 1.00 97.38 82 ALA A C 1
ATOM 601 O O . ALA A 1 82 ? 0.200 7.100 0.574 1.00 97.38 82 ALA A O 1
ATOM 602 N N . THR A 1 83 ? 1.995 6.160 1.530 1.00 97.88 83 THR A N 1
ATOM 603 C CA . THR A 1 83 ? 2.989 7.023 0.876 1.00 97.88 83 THR A CA 1
ATOM 604 C C . THR A 1 83 ? 3.828 6.188 -0.069 1.00 97.88 83 THR A C 1
ATOM 606 O O . THR A 1 83 ? 4.471 5.237 0.364 1.00 97.88 83 THR A O 1
ATOM 609 N N . TYR A 1 84 ? 3.812 6.553 -1.347 1.00 96.69 84 TYR A N 1
ATOM 610 C CA . TYR A 1 84 ? 4.562 5.879 -2.397 1.00 96.69 84 TYR A CA 1
ATOM 611 C C . TYR A 1 84 ? 5.854 6.648 -2.653 1.00 96.69 84 TYR A C 1
ATOM 613 O O . TYR A 1 84 ? 5.814 7.852 -2.911 1.00 96.69 84 TYR A O 1
ATOM 621 N N . THR A 1 85 ? 6.985 5.953 -2.591 1.00 97.50 85 THR A N 1
ATOM 622 C CA . THR A 1 85 ? 8.310 6.548 -2.766 1.00 97.50 85 THR A CA 1
ATOM 623 C C . THR A 1 85 ? 9.059 5.784 -3.840 1.00 97.50 85 THR A C 1
ATOM 625 O O . THR A 1 85 ? 9.277 4.581 -3.713 1.00 97.50 85 THR A O 1
ATOM 628 N N . LEU A 1 86 ? 9.470 6.489 -4.892 1.00 96.06 86 LEU A N 1
ATOM 629 C CA . LEU A 1 86 ? 10.412 5.979 -5.879 1.00 96.06 86 LEU A CA 1
ATOM 630 C C . LEU A 1 86 ? 11.805 6.506 -5.528 1.00 96.06 86 LEU A C 1
ATOM 632 O O . LEU A 1 86 ? 12.028 7.715 -5.572 1.00 96.06 86 LEU A O 1
ATOM 636 N N . SER A 1 87 ? 12.732 5.617 -5.183 1.00 96.19 87 SER A N 1
ATOM 637 C CA . SER A 1 87 ? 14.113 5.987 -4.859 1.00 96.19 87 SER A CA 1
ATOM 638 C C . SER A 1 87 ? 15.114 5.336 -5.806 1.00 96.19 87 SER A C 1
ATOM 640 O O . SER A 1 87 ? 14.944 4.195 -6.244 1.00 96.19 87 SER A O 1
ATOM 642 N N . LEU A 1 88 ? 16.173 6.081 -6.123 1.00 92.62 88 LEU A N 1
ATOM 643 C CA . LEU A 1 88 ? 17.405 5.515 -6.664 1.00 92.62 88 LEU A CA 1
ATOM 644 C C . LEU A 1 88 ? 18.242 4.934 -5.505 1.00 92.62 88 LEU A C 1
ATOM 646 O O . LEU A 1 88 ? 18.012 5.328 -4.359 1.00 92.62 88 LEU A O 1
ATOM 650 N N . PRO A 1 89 ? 19.151 3.983 -5.778 1.00 77.88 89 PRO A N 1
ATOM 651 C CA . PRO A 1 89 ? 20.049 3.424 -4.774 1.00 77.88 89 PRO A CA 1
ATOM 652 C C . PRO A 1 89 ? 21.035 4.467 -4.249 1.00 77.88 89 PRO A C 1
ATOM 654 O O . PRO A 1 89 ? 21.407 5.368 -5.039 1.00 77.88 89 PRO A O 1
#

Nearest PDB structures (foldseek):
  5iqo-assembly2_C  TM=2.736E-01  e=1.750E+00  Escherichia coli K-12
  1tnf-assembly1_C  TM=1.736E-01  e=7.993E+00  Homo sapiens

Solvent-accessible surface area (backbone atoms only — not comparable to full-atom values): 5494 Å² total; per-residue (Å²): 96,36,41,33,33,38,35,30,48,54,43,21,39,35,90,95,45,72,44,59,32,52,40,37,31,38,43,63,63,40,95,87,64,88,71,82,82,54,76,61,50,61,45,84,33,39,78,45,80,62,47,76,36,62,82,99,64,86,83,84,80,38,78,44,76,45,72,68,74,87,66,88,73,78,93,74,72,65,47,74,60,78,47,77,46,78,40,72,124